Protein AF-A0A3C1YFU6-F1 (afdb_monomer_lite)

Secondary structure (DSSP, 8-state):
--SHHHHHHHHHHHHHHHHHHHHHHHHHHHTT--TT----TTHHHHHHHHHHHHHHHHHHHHIIIIIIIIHHHHHHH-HHHHHHHHHHHHHHHHHHHHHHHH-SSPPHHHHHIIIIIHHHHHHHHHHHHHHH--HHHHHHHHHHHHHHHHHH--

pLDDT: mean 76.55, std 18.49, range [37.59, 97.94]

Foldseek 3Di:
DPPPPVVVVVVVVCVLVVVVVVVVVVCCVVLPDPPDPPPDVPNVVVLVVLLVVLLVVLLVVCCPLQVPQLVVQCVVPNNPRSLVVSLVVSLVVVVVVCCVVPNPDDDPVVCCVSVPVSSVLVNVLNVVCSVPVDSSVSSNSSSCVVSVVVVSVD

Sequence (154 aa):
YCGLNLNIRESIRGIIVVPVILVIIFLFVTLKFPTGINLTPGMPAIVLSQFAFLFAYAFAAEFFWRGYLQTYLERLWGEGAGLLLSIALSSLPFFLTSYFAHGLPFSPERTMEVFFFYPLTVLPLAYLYQRSRNLLNVALLHALLLFLPGFLLF

Structure (mmCIF, N/CA/C/O backbone):
data_AF-A0A3C1YFU6-F1
#
_entry.id   AF-A0A3C1YFU6-F1
#
loop_
_atom_site.group_PDB
_atom_site.id
_atom_site.type_symbol
_atom_site.label_atom_id
_atom_site.label_alt_id
_atom_site.label_comp_id
_atom_site.label_asym_id
_atom_site.label_entity_id
_atom_site.label_seq_id
_atom_site.pdbx_PDB_ins_code
_atom_site.Cartn_x
_atom_site.Cartn_y
_atom_site.Cartn_z
_atom_site.occupancy
_atom_site.B_iso_or_equiv
_atom_site.auth_seq_id
_atom_site.auth_comp_id
_atom_site.auth_asym_id
_atom_si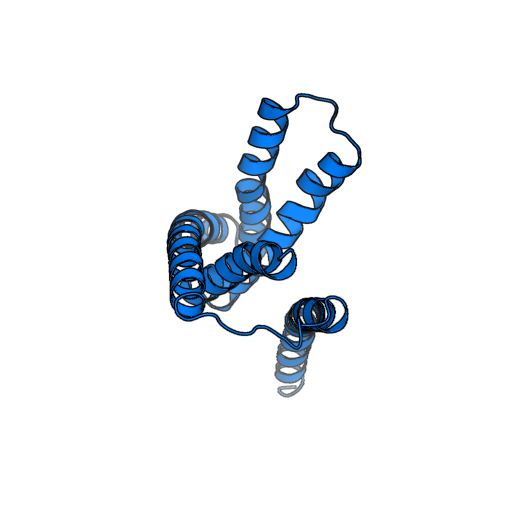te.auth_atom_id
_atom_site.pdbx_PDB_model_num
ATOM 1 N N . TYR A 1 1 ? -1.278 -21.686 33.515 1.00 46.34 1 TYR A N 1
ATOM 2 C CA . TYR A 1 1 ? -1.634 -21.562 32.084 1.00 46.34 1 TYR A CA 1
ATOM 3 C C . TYR A 1 1 ? -1.069 -20.280 31.445 1.00 46.34 1 TYR A C 1
ATOM 5 O O . TYR A 1 1 ? -1.799 -19.556 30.788 1.00 46.34 1 TYR A O 1
ATOM 13 N N . CYS A 1 2 ? 0.233 -19.987 31.599 1.00 49.22 2 CYS A N 1
ATOM 14 C CA . CYS A 1 2 ? 0.851 -18.727 31.126 1.00 49.22 2 CYS A CA 1
ATOM 15 C 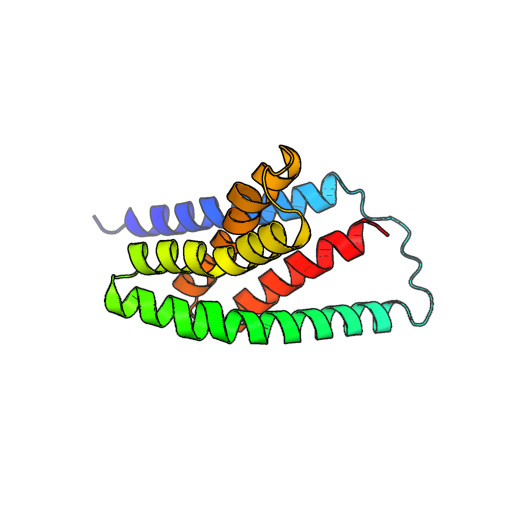C . CYS A 1 2 ? 2.037 -18.951 30.157 1.00 49.22 2 CYS A C 1
ATOM 17 O O . CYS A 1 2 ? 2.925 -18.119 30.052 1.00 49.22 2 CYS A O 1
ATOM 19 N N . GLY A 1 3 ? 2.081 -20.103 29.474 1.00 37.59 3 GLY A N 1
ATOM 20 C CA . GLY A 1 3 ? 3.151 -20.447 28.519 1.00 37.59 3 GLY A CA 1
ATOM 21 C C . GLY A 1 3 ? 2.685 -20.637 27.071 1.00 37.59 3 GLY A C 1
ATOM 22 O O . GLY A 1 3 ? 3.485 -20.526 26.150 1.00 37.59 3 GLY A O 1
ATOM 23 N N . LEU A 1 4 ? 1.387 -20.877 26.837 1.00 39.44 4 LEU A N 1
ATOM 24 C CA . LEU A 1 4 ? 0.868 -21.202 25.499 1.00 39.44 4 LEU A CA 1
ATOM 25 C C . LEU A 1 4 ? 0.701 -19.978 24.575 1.00 39.44 4 LEU A C 1
ATOM 27 O O . LEU A 1 4 ? 0.681 -20.124 23.358 1.00 39.44 4 LEU A O 1
ATOM 31 N N . ASN A 1 5 ? 0.582 -18.769 25.134 1.00 46.88 5 ASN A N 1
ATOM 32 C CA . ASN A 1 5 ? 0.179 -17.574 24.376 1.00 46.88 5 ASN A CA 1
ATOM 33 C C . ASN A 1 5 ? 1.354 -16.880 23.649 1.00 46.88 5 ASN A C 1
ATOM 35 O O . ASN A 1 5 ? 1.166 -16.237 22.619 1.00 46.88 5 ASN A O 1
ATOM 39 N N . LEU A 1 6 ? 2.587 -17.053 24.140 1.00 46.09 6 LEU A N 1
ATOM 40 C CA . LEU A 1 6 ? 3.795 -16.564 23.460 1.00 46.09 6 LEU A CA 1
ATOM 41 C C . LEU A 1 6 ? 4.101 -17.387 22.202 1.00 46.09 6 LEU A C 1
ATOM 43 O O . LEU A 1 6 ? 4.391 -16.817 21.154 1.00 46.09 6 LEU A O 1
ATOM 47 N N . ASN A 1 7 ? 3.928 -18.709 22.278 1.00 46.97 7 ASN A N 1
ATOM 48 C CA . ASN A 1 7 ? 4.246 -19.621 21.180 1.00 46.97 7 ASN A CA 1
ATOM 49 C C . ASN A 1 7 ? 3.300 -19.434 19.975 1.00 46.97 7 ASN A C 1
ATOM 51 O O . ASN A 1 7 ? 3.733 -19.441 18.830 1.00 46.97 7 ASN A O 1
ATOM 55 N N . ILE A 1 8 ? 2.014 -19.145 20.217 1.00 49.75 8 ILE A N 1
ATOM 56 C CA . ILE A 1 8 ? 1.044 -18.834 19.150 1.00 49.75 8 ILE A CA 1
ATOM 57 C C . ILE A 1 8 ? 1.353 -17.478 18.497 1.00 49.75 8 ILE A C 1
ATOM 59 O O . ILE A 1 8 ? 1.260 -17.340 17.280 1.00 49.75 8 ILE A O 1
ATOM 63 N N . ARG A 1 9 ? 1.769 -16.472 19.278 1.00 43.31 9 ARG A N 1
ATOM 64 C CA . ARG A 1 9 ? 2.125 -15.142 18.757 1.00 43.31 9 ARG A CA 1
ATOM 65 C C . ARG A 1 9 ? 3.400 -15.178 17.900 1.00 43.31 9 ARG A C 1
ATOM 67 O O . ARG A 1 9 ? 3.464 -14.473 16.892 1.00 43.31 9 ARG A O 1
ATOM 74 N N . GLU A 1 10 ? 4.379 -16.011 18.253 1.00 46.31 10 GLU A N 1
ATOM 75 C CA . GLU A 1 10 ? 5.560 -16.268 17.415 1.00 46.31 10 GLU A CA 1
ATOM 76 C C . GLU A 1 10 ? 5.238 -17.144 16.199 1.00 46.31 10 GLU A C 1
ATOM 78 O O . GLU A 1 10 ? 5.712 -16.861 15.100 1.00 46.31 10 GLU A O 1
ATOM 83 N N . SER A 1 11 ? 4.343 -18.122 16.349 1.00 45.16 11 SER A N 1
ATOM 84 C CA . SER A 1 11 ? 3.876 -18.966 15.246 1.00 45.16 11 SER A CA 1
ATOM 85 C C . SER A 1 11 ? 3.094 -18.161 14.194 1.00 45.16 11 SER A C 1
ATOM 87 O O . SER A 1 11 ? 3.342 -18.311 13.003 1.00 45.16 11 SER A O 1
ATOM 89 N N . ILE A 1 12 ? 2.251 -17.202 14.602 1.00 48.12 12 ILE A N 1
ATOM 90 C CA . ILE A 1 12 ? 1.538 -16.284 13.688 1.00 48.12 12 ILE A CA 1
ATOM 91 C C . ILE A 1 12 ? 2.498 -15.293 13.009 1.00 48.12 12 ILE A C 1
ATOM 93 O O . ILE A 1 12 ? 2.327 -14.982 11.828 1.00 48.12 12 ILE A O 1
ATOM 97 N N . ARG A 1 13 ? 3.530 -14.811 13.721 1.00 41.03 13 ARG A N 1
ATOM 98 C CA . ARG A 1 13 ? 4.626 -14.035 13.109 1.00 41.03 13 ARG A CA 1
ATOM 99 C C . ARG A 1 13 ? 5.325 -14.853 12.026 1.00 41.03 13 ARG A C 1
ATOM 101 O O . ARG A 1 13 ? 5.532 -14.329 10.937 1.00 41.03 13 ARG A O 1
ATOM 108 N N . GLY A 1 14 ? 5.606 -16.126 12.304 1.00 37.72 14 GLY A N 1
ATOM 109 C CA . GLY A 1 14 ? 6.112 -17.084 11.327 1.00 37.72 14 GLY A CA 1
ATOM 110 C C . GLY A 1 14 ? 5.182 -17.207 10.123 1.00 37.72 14 GLY A C 1
ATOM 111 O O . GLY A 1 14 ? 5.611 -16.965 9.009 1.00 37.72 14 GLY A O 1
ATOM 112 N N . ILE A 1 15 ? 3.890 -17.460 10.327 1.00 51.31 15 ILE A N 1
ATOM 113 C CA . ILE A 1 15 ? 2.922 -17.723 9.247 1.00 51.31 15 ILE A CA 1
ATOM 114 C C . ILE A 1 15 ? 2.775 -16.566 8.243 1.00 51.31 15 ILE A C 1
ATOM 116 O O . ILE A 1 15 ? 2.425 -16.828 7.099 1.00 51.31 15 ILE A O 1
ATOM 120 N N . ILE A 1 16 ? 3.047 -15.311 8.622 1.00 51.62 16 ILE A N 1
ATOM 121 C CA . ILE A 1 16 ? 2.908 -14.142 7.725 1.00 51.62 16 ILE A CA 1
ATOM 122 C C . ILE A 1 16 ? 4.261 -13.647 7.205 1.00 51.62 16 ILE A C 1
ATOM 124 O O . ILE A 1 16 ? 4.376 -13.253 6.046 1.00 51.62 16 ILE A O 1
ATOM 128 N N . VAL A 1 17 ? 5.309 -13.700 8.028 1.00 49.53 17 VAL A N 1
ATOM 129 C CA . VAL A 1 17 ? 6.660 -13.332 7.589 1.00 49.53 17 VAL A CA 1
ATOM 130 C C . VAL A 1 17 ? 7.223 -14.394 6.644 1.00 49.53 17 VAL A C 1
ATOM 132 O O . VAL A 1 17 ? 7.870 -14.042 5.665 1.00 49.53 17 VAL A O 1
ATOM 135 N N . VAL A 1 18 ? 6.922 -15.674 6.870 1.00 51.00 18 VAL A N 1
ATOM 136 C CA . VAL A 1 18 ? 7.371 -16.788 6.024 1.00 51.00 18 VAL A CA 1
ATOM 137 C C . VAL A 1 18 ? 6.876 -16.673 4.581 1.00 51.00 18 VAL A C 1
ATOM 139 O O . VAL A 1 18 ? 7.727 -16.789 3.716 1.00 51.00 18 VAL A O 1
ATOM 142 N N . PRO A 1 19 ? 5.600 -16.396 4.251 1.00 55.78 19 PRO A N 1
ATOM 143 C CA . PRO A 1 19 ? 5.178 -16.228 2.862 1.00 55.78 19 PRO A CA 1
ATOM 144 C C . PRO A 1 19 ? 5.746 -14.962 2.215 1.00 55.78 19 PRO A C 1
ATOM 146 O O . PRO A 1 19 ? 6.087 -15.011 1.044 1.00 55.78 19 PRO A O 1
ATOM 149 N N . VAL A 1 20 ? 5.927 -13.854 2.946 1.00 59.22 20 VAL A N 1
ATOM 150 C CA . VAL A 1 20 ? 6.572 -12.645 2.389 1.00 59.22 20 VAL A CA 1
ATOM 151 C C . VAL A 1 20 ? 8.051 -12.902 2.099 1.00 59.22 20 VAL A C 1
ATOM 153 O O . VAL A 1 20 ? 8.529 -12.595 1.011 1.00 59.22 20 VAL A O 1
ATOM 156 N N . ILE A 1 21 ? 8.765 -13.528 3.037 1.00 58.84 21 ILE A N 1
ATOM 157 C CA . ILE A 1 21 ? 10.151 -13.956 2.840 1.00 58.84 21 ILE A CA 1
ATOM 158 C C . ILE A 1 21 ? 10.230 -15.021 1.748 1.00 58.84 21 ILE A C 1
ATOM 160 O O . ILE A 1 21 ? 11.138 -14.956 0.939 1.00 58.84 21 ILE A O 1
ATOM 164 N N . LEU A 1 22 ? 9.290 -15.963 1.666 1.00 54.12 22 LEU A N 1
ATOM 165 C CA . LEU A 1 22 ? 9.246 -16.970 0.608 1.00 54.12 22 LEU A CA 1
ATOM 166 C C . LEU A 1 22 ? 8.949 -16.345 -0.743 1.00 54.12 22 LEU A C 1
ATOM 168 O O . LEU A 1 22 ? 9.534 -16.795 -1.705 1.00 54.12 22 LEU A O 1
ATOM 172 N N . VAL A 1 23 ? 8.108 -15.315 -0.846 1.00 65.00 23 VAL A N 1
ATOM 173 C CA . VAL A 1 23 ? 7.889 -14.590 -2.105 1.00 65.00 23 VAL A CA 1
ATOM 174 C C . VAL A 1 23 ? 9.153 -13.833 -2.498 1.00 65.00 23 VAL A C 1
ATOM 176 O O . VAL A 1 23 ? 9.555 -13.912 -3.651 1.00 65.00 23 VAL A O 1
ATOM 179 N N . ILE A 1 24 ? 9.832 -13.176 -1.552 1.00 64.88 24 ILE A N 1
ATOM 180 C CA . ILE A 1 24 ? 11.119 -12.513 -1.807 1.00 64.88 24 ILE A CA 1
ATOM 181 C C . ILE A 1 24 ? 12.178 -13.547 -2.217 1.00 64.88 24 ILE A C 1
ATOM 183 O O . ILE A 1 24 ? 12.804 -13.393 -3.253 1.00 64.88 24 ILE A O 1
ATOM 187 N N . ILE A 1 25 ? 12.356 -14.637 -1.471 1.00 57.69 25 ILE A N 1
ATOM 188 C CA . ILE A 1 25 ? 13.321 -15.700 -1.785 1.00 57.69 25 ILE A CA 1
ATOM 189 C C . ILE A 1 25 ? 12.954 -16.388 -3.097 1.00 57.69 25 ILE A C 1
ATOM 191 O O . ILE A 1 25 ? 13.834 -16.604 -3.913 1.00 57.69 25 ILE A O 1
ATOM 195 N N . PHE A 1 26 ? 11.683 -16.711 -3.330 1.00 57.78 26 PHE A N 1
ATOM 196 C CA . PHE A 1 26 ? 11.216 -17.313 -4.575 1.00 57.78 26 PHE A CA 1
ATOM 197 C C . PHE A 1 26 ? 11.521 -16.381 -5.738 1.00 57.78 26 PHE A C 1
ATOM 199 O O . PHE A 1 26 ? 12.157 -16.832 -6.675 1.00 57.78 26 PHE A O 1
ATOM 206 N N . LEU A 1 27 ? 11.226 -15.080 -5.630 1.00 53.62 27 LEU A N 1
ATOM 207 C CA . LEU A 1 27 ? 11.640 -14.081 -6.615 1.00 53.62 27 LEU A CA 1
ATOM 208 C C . LEU A 1 27 ? 13.161 -14.102 -6.828 1.00 53.62 27 LEU A C 1
ATOM 210 O O . LEU A 1 27 ? 13.586 -14.194 -7.968 1.00 53.62 27 LEU A O 1
ATOM 214 N N . PHE A 1 28 ? 13.978 -14.111 -5.773 1.00 52.34 28 PHE A N 1
ATOM 215 C CA . PHE A 1 28 ? 15.447 -14.149 -5.873 1.00 52.34 28 PHE A CA 1
ATOM 216 C C . PHE A 1 28 ? 16.015 -15.481 -6.413 1.00 52.34 28 PHE A C 1
ATOM 218 O O . PHE A 1 28 ? 17.113 -15.500 -6.967 1.00 52.34 28 PHE A O 1
ATOM 225 N N . VAL A 1 29 ? 15.311 -16.601 -6.220 1.00 49.69 29 VAL A N 1
ATOM 226 C CA . VAL A 1 29 ? 15.737 -17.951 -6.628 1.00 49.69 29 VAL A CA 1
ATOM 227 C C . VAL A 1 29 ? 15.261 -18.272 -8.046 1.00 49.69 29 VAL A C 1
ATOM 229 O O . VAL A 1 29 ? 16.020 -18.850 -8.823 1.00 49.69 29 VAL A O 1
ATOM 232 N N . THR A 1 30 ? 14.029 -17.901 -8.409 1.00 47.00 30 THR A N 1
ATOM 233 C CA . THR A 1 30 ? 13.486 -18.109 -9.761 1.00 47.00 30 THR A CA 1
ATOM 234 C C . THR A 1 30 ? 13.990 -17.066 -10.743 1.00 47.00 30 THR A C 1
ATOM 236 O O . THR A 1 30 ? 14.285 -17.400 -11.890 1.00 47.00 30 THR A O 1
ATOM 239 N N . LEU A 1 31 ? 14.126 -15.813 -10.304 1.00 51.44 31 LEU A N 1
ATOM 240 C CA . LEU A 1 31 ? 14.764 -14.765 -11.087 1.00 51.44 31 LEU A CA 1
ATOM 241 C C . LEU A 1 31 ? 16.229 -14.819 -10.690 1.00 51.44 31 LEU A C 1
ATOM 243 O O . LEU A 1 31 ? 16.627 -14.207 -9.703 1.00 51.44 31 LEU A O 1
ATOM 247 N N . LYS A 1 32 ? 17.012 -15.639 -11.404 1.00 43.25 32 LYS A N 1
ATOM 248 C CA . LYS A 1 32 ? 18.470 -15.672 -11.259 1.00 43.25 32 LYS A CA 1
ATOM 249 C C . LYS A 1 32 ? 18.949 -14.229 -11.145 1.00 43.25 32 LYS A C 1
ATOM 251 O O . LYS A 1 32 ? 18.847 -13.494 -12.125 1.00 43.25 32 LYS A O 1
ATOM 256 N N . PHE A 1 33 ? 19.434 -13.830 -9.966 1.00 44.31 33 PHE A N 1
ATOM 257 C CA . PHE A 1 33 ? 20.083 -12.533 -9.819 1.00 44.31 33 PHE A CA 1
ATOM 258 C C . PHE A 1 33 ? 21.100 -12.433 -10.952 1.00 44.31 33 PHE A C 1
ATOM 260 O O . PHE A 1 33 ? 21.877 -13.384 -11.096 1.00 44.31 33 PHE A O 1
ATOM 267 N N . PRO A 1 34 ? 21.082 -11.383 -11.789 1.00 45.62 34 PRO A N 1
ATOM 268 C CA . PRO A 1 34 ? 22.071 -11.253 -12.840 1.00 45.62 34 PRO A CA 1
ATOM 269 C C . PRO A 1 34 ? 23.443 -11.212 -12.166 1.00 45.62 34 PRO A C 1
ATOM 271 O O . PRO A 1 34 ? 23.867 -10.209 -11.593 1.00 45.62 34 PRO A O 1
ATOM 274 N N . THR A 1 35 ? 24.126 -12.358 -12.166 1.00 44.03 35 THR A N 1
ATOM 275 C CA . THR A 1 35 ? 25.493 -12.536 -11.686 1.00 44.03 35 THR A CA 1
ATOM 276 C C . THR A 1 35 ? 26.385 -11.856 -12.710 1.00 44.03 35 THR A C 1
ATOM 278 O O . THR A 1 35 ? 26.933 -12.496 -13.602 1.00 44.03 35 THR A O 1
ATOM 281 N N . GLY A 1 36 ? 26.390 -10.527 -12.671 1.00 44.97 36 GLY A N 1
ATOM 282 C CA . GLY A 1 36 ? 26.940 -9.713 -13.743 1.00 44.97 36 GLY A CA 1
ATOM 283 C C . GLY A 1 36 ? 26.438 -8.275 -13.791 1.00 44.97 36 GLY A C 1
ATOM 284 O O . GLY A 1 36 ? 26.632 -7.648 -14.829 1.00 44.97 36 GLY A O 1
ATOM 285 N N . ILE A 1 37 ? 25.826 -7.724 -12.727 1.00 51.31 37 ILE A N 1
ATOM 286 C CA . ILE A 1 37 ? 25.604 -6.271 -12.647 1.00 51.31 37 ILE A CA 1
ATOM 287 C C . ILE A 1 37 ? 26.977 -5.593 -12.532 1.00 51.31 37 ILE A C 1
ATOM 289 O O . ILE A 1 37 ? 27.454 -5.252 -11.450 1.00 51.31 37 ILE A O 1
ATOM 293 N N . ASN A 1 38 ? 27.637 -5.418 -13.674 1.00 49.16 38 ASN A N 1
ATOM 294 C CA . ASN A 1 38 ? 28.725 -4.478 -13.842 1.00 49.16 38 ASN A CA 1
ATOM 295 C C . ASN A 1 38 ? 28.093 -3.097 -13.708 1.00 49.16 38 ASN A C 1
ATOM 297 O O . ASN A 1 38 ? 27.623 -2.528 -14.692 1.00 49.16 38 ASN A O 1
ATOM 301 N N . LEU A 1 39 ? 28.012 -2.608 -12.466 1.00 54.72 39 LEU A N 1
ATOM 302 C CA . LEU A 1 39 ? 27.533 -1.271 -12.142 1.00 54.72 39 LEU A CA 1
ATOM 303 C C . LEU A 1 39 ? 28.420 -0.277 -12.886 1.00 54.72 39 LEU A C 1
ATOM 305 O O . LEU A 1 39 ? 29.512 0.078 -12.442 1.00 54.72 39 LEU A O 1
ATOM 309 N N . THR A 1 40 ? 27.960 0.138 -14.060 1.00 60.31 40 THR A N 1
ATOM 310 C CA . THR A 1 40 ? 28.592 1.192 -14.839 1.00 60.31 40 THR A CA 1
ATOM 311 C C . THR A 1 40 ? 28.628 2.437 -13.949 1.00 60.31 40 THR A C 1
ATOM 313 O O . THR A 1 40 ? 27.671 2.664 -13.195 1.00 60.31 40 THR A O 1
ATOM 316 N N . PRO A 1 41 ? 29.698 3.250 -13.978 1.00 57.53 41 PRO A N 1
ATOM 317 C CA . PRO A 1 41 ? 29.744 4.480 -13.194 1.00 57.53 41 PRO A CA 1
ATOM 318 C C . PRO A 1 41 ? 28.482 5.322 -13.454 1.00 57.53 41 PRO A C 1
ATOM 320 O O . PRO A 1 41 ? 28.220 5.706 -14.588 1.00 57.53 41 PRO A O 1
ATOM 323 N N . GLY A 1 42 ? 27.667 5.545 -12.416 1.00 61.59 42 GLY A N 1
ATOM 324 C CA . GLY A 1 42 ? 26.378 6.256 -12.498 1.00 61.59 42 GLY A CA 1
ATOM 325 C C . GLY A 1 42 ? 25.125 5.388 -12.306 1.00 61.59 42 GLY A C 1
ATOM 326 O O . GLY A 1 42 ? 24.118 5.893 -11.809 1.00 61.59 42 GLY A O 1
ATOM 327 N N . MET A 1 43 ? 25.187 4.079 -12.571 1.00 65.44 43 MET A N 1
ATOM 328 C CA . MET A 1 43 ? 24.053 3.159 -12.371 1.00 65.44 43 MET A CA 1
ATOM 329 C C . MET A 1 43 ? 23.562 3.095 -10.906 1.00 65.44 43 MET A C 1
ATOM 331 O O . MET A 1 43 ? 22.350 3.163 -10.696 1.00 65.44 43 MET A O 1
ATOM 335 N N . PRO A 1 44 ? 24.439 3.065 -9.874 1.00 69.69 44 PRO A N 1
ATOM 336 C CA . PRO A 1 44 ? 23.989 3.075 -8.478 1.00 69.69 44 PRO A CA 1
ATOM 337 C C . PRO A 1 44 ? 23.206 4.339 -8.100 1.00 69.69 44 PRO A C 1
ATOM 339 O O . PRO A 1 44 ? 22.248 4.268 -7.335 1.00 69.69 44 PRO A O 1
ATOM 342 N N . ALA A 1 45 ? 23.596 5.495 -8.647 1.00 71.19 45 ALA A N 1
ATOM 343 C CA . ALA A 1 45 ? 22.939 6.768 -8.360 1.00 71.19 45 ALA A CA 1
ATOM 344 C C . ALA A 1 45 ? 21.536 6.828 -8.979 1.00 71.19 45 ALA A C 1
ATOM 346 O O . ALA A 1 45 ? 20.594 7.267 -8.320 1.00 71.19 45 ALA A O 1
ATOM 347 N N . ILE A 1 46 ? 21.381 6.329 -10.210 1.00 77.38 46 ILE A N 1
ATOM 348 C CA . ILE A 1 46 ? 20.081 6.250 -10.891 1.00 77.38 46 ILE A CA 1
ATOM 349 C C . ILE A 1 46 ? 19.141 5.319 -10.121 1.00 77.38 46 ILE A C 1
ATOM 351 O O . ILE A 1 46 ? 18.039 5.734 -9.761 1.00 77.38 46 ILE A O 1
ATOM 355 N N . VAL A 1 47 ? 19.603 4.112 -9.781 1.00 78.25 47 VAL A N 1
ATOM 356 C CA . VAL A 1 47 ? 18.831 3.135 -8.998 1.00 78.25 47 VAL A CA 1
ATOM 357 C C . VAL A 1 47 ? 18.379 3.725 -7.658 1.00 78.25 47 VAL A C 1
ATOM 359 O O . VAL A 1 47 ? 17.201 3.637 -7.307 1.00 78.25 47 VAL A O 1
ATOM 362 N N . LEU A 1 48 ? 19.286 4.389 -6.934 1.00 75.12 48 LEU A N 1
ATOM 363 C CA . LEU A 1 48 ? 18.964 5.017 -5.654 1.00 75.12 48 LEU A CA 1
ATOM 364 C C . LEU A 1 48 ? 17.946 6.154 -5.813 1.00 75.12 48 LEU A C 1
ATOM 366 O O . LEU A 1 48 ? 17.011 6.249 -5.020 1.00 75.12 48 LEU A O 1
ATOM 370 N N . SER A 1 49 ? 18.098 6.995 -6.839 1.00 75.81 49 SER A N 1
ATOM 371 C CA . SER A 1 49 ? 17.170 8.099 -7.107 1.00 75.81 49 SER A CA 1
ATOM 372 C C . SER A 1 49 ? 15.764 7.605 -7.463 1.00 75.81 49 SER A C 1
ATOM 374 O O . SER A 1 49 ? 14.774 8.152 -6.975 1.00 75.81 49 SER A O 1
ATOM 376 N N . GLN A 1 50 ? 15.667 6.519 -8.235 1.00 83.88 50 GLN A N 1
ATOM 377 C CA . GLN A 1 50 ? 14.398 5.896 -8.596 1.00 83.88 50 GLN A CA 1
ATOM 378 C C . GLN A 1 50 ? 13.718 5.279 -7.372 1.00 83.88 50 GLN A C 1
ATOM 380 O O . GLN A 1 50 ? 12.529 5.511 -7.150 1.00 83.88 50 GLN A O 1
ATOM 385 N N . PHE A 1 51 ? 14.466 4.547 -6.542 1.00 83.31 51 PHE A N 1
ATOM 386 C CA . PHE A 1 51 ? 13.928 4.008 -5.296 1.00 83.31 51 PHE A CA 1
ATOM 387 C C . PHE A 1 51 ? 13.475 5.124 -4.347 1.00 83.31 51 PHE A C 1
ATOM 389 O O . PHE A 1 51 ? 12.391 5.034 -3.777 1.00 83.31 51 PHE A O 1
ATOM 396 N N . ALA A 1 52 ? 14.254 6.202 -4.212 1.00 81.25 52 ALA A N 1
ATOM 397 C CA . ALA A 1 52 ? 13.891 7.346 -3.377 1.00 81.25 52 ALA A CA 1
ATOM 398 C C . ALA A 1 52 ? 12.592 8.020 -3.851 1.00 81.25 52 ALA A C 1
ATOM 400 O O . ALA A 1 52 ? 11.734 8.346 -3.029 1.00 81.25 52 ALA A O 1
ATOM 401 N N . PHE A 1 53 ? 12.413 8.177 -5.166 1.00 90.25 53 PHE A N 1
ATOM 402 C CA . PHE A 1 53 ? 11.172 8.692 -5.744 1.00 90.25 53 PHE A CA 1
ATOM 403 C C . PHE A 1 53 ? 9.977 7.774 -5.450 1.00 90.25 53 PHE A C 1
ATOM 405 O O . PHE A 1 53 ? 8.945 8.241 -4.965 1.00 90.25 53 PHE A O 1
ATOM 412 N N . LEU A 1 54 ? 10.126 6.463 -5.675 1.00 89.00 54 LEU A N 1
ATOM 413 C CA . LEU A 1 54 ? 9.080 5.480 -5.373 1.00 89.00 54 LEU A CA 1
ATOM 414 C C . LEU A 1 54 ? 8.754 5.427 -3.879 1.00 89.00 54 LEU A C 1
ATOM 416 O O . LEU A 1 54 ? 7.588 5.294 -3.519 1.00 89.00 54 LEU A O 1
ATOM 420 N N . PHE A 1 55 ? 9.752 5.579 -3.010 1.00 87.75 55 PHE A N 1
ATOM 421 C CA . PHE A 1 55 ? 9.552 5.664 -1.569 1.00 87.75 55 PHE A CA 1
ATOM 422 C C . PHE A 1 55 ? 8.769 6.912 -1.168 1.00 87.75 55 PHE A C 1
ATOM 424 O O . PHE A 1 55 ? 7.832 6.804 -0.382 1.00 87.75 55 PHE A O 1
ATOM 431 N N . ALA A 1 56 ? 9.094 8.081 -1.724 1.00 90.88 56 ALA A N 1
ATOM 432 C CA . ALA A 1 56 ? 8.345 9.308 -1.459 1.00 90.88 56 ALA A CA 1
ATOM 433 C C . ALA A 1 56 ? 6.883 9.193 -1.925 1.00 90.88 56 ALA A C 1
ATOM 435 O O . ALA A 1 56 ? 5.966 9.548 -1.180 1.00 90.88 56 ALA A O 1
ATOM 436 N N . TYR A 1 57 ? 6.662 8.634 -3.120 1.00 94.69 57 TYR A N 1
ATOM 437 C CA . TYR A 1 57 ? 5.327 8.332 -3.637 1.00 94.69 57 TYR A CA 1
ATOM 438 C C . TYR A 1 57 ? 4.565 7.365 -2.719 1.00 94.69 57 TYR A C 1
ATOM 440 O O . TYR A 1 57 ? 3.447 7.662 -2.291 1.00 94.69 57 TYR A O 1
ATOM 448 N N . ALA A 1 58 ? 5.187 6.235 -2.370 1.00 92.56 58 ALA A N 1
ATOM 449 C CA . ALA A 1 58 ? 4.603 5.227 -1.497 1.00 92.56 58 ALA A CA 1
ATOM 450 C C . ALA A 1 58 ? 4.278 5.811 -0.120 1.00 92.56 58 ALA A C 1
ATOM 452 O O . ALA A 1 58 ? 3.187 5.599 0.393 1.00 92.56 58 ALA A O 1
ATOM 453 N N . PHE A 1 59 ? 5.172 6.609 0.463 1.00 92.88 59 PHE A N 1
ATOM 454 C CA . PHE A 1 59 ? 4.937 7.256 1.749 1.00 92.88 59 PHE A CA 1
ATOM 455 C C . PHE A 1 59 ? 3.723 8.189 1.713 1.00 92.88 59 PHE A C 1
ATOM 457 O O . PHE A 1 59 ? 2.871 8.108 2.596 1.00 92.88 59 PHE A O 1
ATOM 464 N N . ALA A 1 60 ? 3.603 9.027 0.680 1.00 95.94 60 ALA A N 1
ATOM 465 C CA . ALA A 1 60 ? 2.452 9.912 0.516 1.00 95.94 60 ALA A CA 1
ATOM 466 C C . ALA A 1 60 ? 1.138 9.127 0.349 1.00 95.94 60 ALA A C 1
ATOM 468 O O . ALA A 1 60 ? 0.136 9.448 0.991 1.00 95.94 60 ALA A O 1
ATOM 469 N N . ALA A 1 61 ? 1.149 8.065 -0.463 1.00 94.12 61 ALA A N 1
ATOM 470 C CA . ALA A 1 61 ? -0.013 7.201 -0.653 1.00 94.12 61 ALA A CA 1
ATOM 471 C C . ALA A 1 61 ? -0.412 6.488 0.653 1.00 94.12 61 ALA A C 1
ATOM 473 O O . ALA A 1 61 ? -1.578 6.506 1.052 1.00 94.12 61 ALA A O 1
ATOM 474 N N . GLU A 1 62 ? 0.555 5.893 1.353 1.00 95.44 62 GLU A N 1
ATOM 475 C CA . GLU A 1 62 ? 0.322 5.161 2.600 1.00 95.44 62 GLU A CA 1
ATOM 476 C C . GLU A 1 62 ? -0.098 6.074 3.752 1.00 95.44 62 GLU A C 1
ATOM 478 O O . GLU A 1 62 ? -0.895 5.669 4.602 1.00 95.44 62 GLU A O 1
ATOM 483 N N . PHE A 1 63 ? 0.359 7.326 3.766 1.00 96.44 63 PHE A N 1
ATOM 484 C CA . PHE A 1 63 ? -0.106 8.319 4.728 1.00 96.44 63 PHE A CA 1
ATOM 485 C C . PHE A 1 63 ? -1.628 8.501 4.652 1.00 96.44 63 PHE A C 1
ATOM 487 O O . PHE A 1 63 ? -2.306 8.482 5.681 1.00 96.44 63 PHE A O 1
ATOM 494 N N . PHE A 1 64 ? -2.181 8.606 3.442 1.00 96.88 64 PHE A N 1
ATOM 495 C CA . PHE A 1 64 ? -3.624 8.719 3.256 1.00 96.88 64 PHE A CA 1
ATOM 496 C C . PHE A 1 64 ? -4.348 7.394 3.534 1.00 96.88 64 PHE A C 1
ATOM 498 O O . PHE A 1 64 ? -5.249 7.340 4.371 1.00 96.88 64 PHE A O 1
ATOM 505 N N . TRP A 1 65 ? -3.951 6.306 2.872 1.00 96.38 65 TRP A N 1
ATOM 506 C CA . TRP A 1 65 ? -4.700 5.048 2.941 1.00 96.38 65 TRP A CA 1
ATOM 507 C C . TRP A 1 65 ? -4.609 4.364 4.305 1.00 96.38 65 TRP A C 1
ATOM 509 O O . TRP A 1 65 ? -5.604 3.855 4.820 1.00 96.38 65 TRP A O 1
ATOM 519 N N . ARG A 1 66 ? -3.417 4.325 4.901 1.00 95.94 66 ARG A N 1
ATOM 520 C CA . ARG A 1 66 ? -3.160 3.575 6.138 1.00 95.94 66 ARG A CA 1
ATOM 521 C C . ARG A 1 66 ? -3.176 4.530 7.319 1.00 95.94 66 ARG A C 1
ATOM 523 O O . ARG A 1 66 ? -3.925 4.318 8.268 1.00 95.94 66 ARG A O 1
ATOM 530 N N . GLY A 1 67 ? -2.436 5.632 7.209 1.00 94.62 67 GLY A N 1
ATOM 531 C CA . GLY A 1 67 ? -2.349 6.649 8.255 1.00 94.62 67 GLY A CA 1
ATOM 532 C C . GLY A 1 67 ? -3.707 7.249 8.610 1.00 94.62 67 GLY A C 1
ATOM 533 O O . GLY A 1 67 ? -4.085 7.264 9.782 1.00 94.62 67 GLY A O 1
ATOM 534 N N . TYR A 1 68 ? -4.453 7.692 7.598 1.00 97.19 68 TYR A N 1
ATOM 535 C CA . TYR A 1 68 ? -5.756 8.320 7.786 1.00 97.19 68 TYR A CA 1
ATOM 536 C C . TYR A 1 68 ? -6.919 7.328 7.664 1.00 97.19 68 TYR A C 1
ATOM 538 O O . TYR A 1 68 ? -7.599 7.073 8.660 1.00 97.19 68 TYR A O 1
ATOM 546 N N . LEU A 1 69 ? -7.149 6.756 6.475 1.00 97.50 69 LEU A N 1
ATOM 547 C CA . LEU A 1 69 ? -8.372 6.000 6.197 1.00 97.50 69 LEU A CA 1
ATOM 548 C C . LEU A 1 69 ? -8.473 4.745 7.070 1.00 97.50 69 LEU A C 1
ATOM 550 O O . LEU A 1 69 ? -9.445 4.611 7.803 1.00 97.50 69 LEU A O 1
ATOM 554 N N . GLN A 1 70 ? -7.479 3.853 7.056 1.00 97.69 70 GLN A N 1
ATOM 555 C CA . GLN A 1 70 ? -7.535 2.632 7.867 1.00 97.69 70 GLN A CA 1
ATOM 556 C C . GLN A 1 70 ? -7.707 2.941 9.360 1.00 97.69 70 GLN A C 1
ATOM 558 O O . GLN A 1 70 ? -8.579 2.361 9.997 1.00 97.69 70 GLN A O 1
ATOM 563 N N . THR A 1 71 ? -6.949 3.896 9.907 1.00 97.50 71 THR A N 1
ATOM 564 C CA . THR A 1 71 ? -7.106 4.326 11.308 1.00 97.50 71 THR A CA 1
ATOM 565 C C . THR A 1 71 ? -8.520 4.827 11.604 1.00 97.50 71 THR A C 1
ATOM 567 O O . THR A 1 71 ? -9.071 4.533 12.664 1.00 97.50 71 THR A O 1
ATOM 570 N N . TYR A 1 72 ? -9.124 5.580 10.684 1.00 97.94 72 TYR A N 1
ATOM 571 C CA . TYR A 1 72 ? -10.494 6.061 10.828 1.00 97.94 72 TYR A CA 1
ATOM 572 C C . TYR A 1 72 ? -11.511 4.909 10.817 1.00 97.94 72 TYR A C 1
ATOM 574 O O . TYR A 1 72 ? -12.354 4.827 11.709 1.00 97.94 72 TYR A O 1
ATOM 582 N N . LEU A 1 73 ? -11.390 3.974 9.870 1.00 97.88 73 LEU A N 1
ATOM 583 C CA . LEU A 1 73 ? -12.280 2.813 9.760 1.00 97.88 73 LEU A CA 1
ATOM 584 C C . LEU A 1 73 ? -12.163 1.884 10.979 1.00 97.88 73 LEU A C 1
ATOM 586 O O . LEU A 1 73 ? -13.172 1.406 11.490 1.00 97.88 73 LEU A O 1
ATOM 590 N N . GLU A 1 74 ? -10.945 1.656 11.476 1.00 97.25 74 GLU A N 1
ATOM 591 C CA . GLU A 1 74 ? -10.707 0.838 12.669 1.00 97.25 74 GLU A CA 1
ATOM 592 C C . GLU A 1 74 ? -11.305 1.467 13.934 1.00 97.25 74 GLU A C 1
ATOM 594 O O . GLU A 1 74 ? -11.754 0.743 14.820 1.00 97.25 74 GLU A O 1
ATOM 599 N N . ARG A 1 75 ? -11.369 2.804 14.015 1.00 97.00 75 ARG A N 1
ATOM 600 C CA . ARG A 1 75 ? -12.049 3.508 15.116 1.00 97.00 75 ARG A CA 1
ATOM 601 C C . ARG A 1 75 ? -13.568 3.369 15.057 1.00 97.00 75 ARG A C 1
ATOM 603 O O . ARG A 1 75 ? -14.197 3.319 16.107 1.00 97.00 75 ARG A O 1
ATOM 610 N N . LEU A 1 76 ? -14.149 3.335 13.858 1.00 97.50 76 LEU A N 1
ATOM 611 C CA . LEU A 1 76 ? -15.600 3.240 13.679 1.00 97.50 76 LEU A CA 1
ATOM 612 C C . LEU A 1 76 ? -16.130 1.812 13.833 1.00 97.50 76 LEU A C 1
ATOM 614 O O . LEU A 1 76 ? -17.172 1.608 14.449 1.00 97.50 76 LEU A O 1
ATOM 618 N N . TRP A 1 77 ? -15.425 0.833 13.266 1.00 96.38 77 TRP A N 1
ATOM 619 C CA . TRP A 1 77 ? -15.928 -0.537 13.114 1.00 96.38 77 TRP A CA 1
ATOM 620 C C . TRP A 1 77 ? -15.038 -1.605 13.763 1.00 96.38 77 TRP A C 1
ATOM 622 O O . TRP A 1 77 ? -15.331 -2.796 13.668 1.00 96.38 77 TRP A O 1
ATOM 632 N N . GLY A 1 78 ? -13.971 -1.198 14.452 1.00 95.50 78 GLY A N 1
ATOM 633 C CA . GLY A 1 78 ? -13.006 -2.097 15.080 1.00 95.50 78 GLY A CA 1
ATOM 634 C C . GLY A 1 78 ? -11.905 -2.566 14.127 1.00 95.50 78 GLY A C 1
ATOM 635 O O . GLY A 1 78 ? -11.973 -2.387 12.911 1.00 95.50 78 GLY A O 1
ATOM 636 N N . GLU A 1 79 ? -10.869 -3.190 14.690 1.00 91.88 79 GLU A N 1
ATOM 637 C CA . GLU A 1 79 ? -9.632 -3.528 13.970 1.00 91.88 79 GLU A CA 1
ATOM 638 C C . GLU A 1 79 ? -9.859 -4.444 12.756 1.00 91.88 79 GLU A C 1
ATOM 640 O O . GLU A 1 79 ? -9.349 -4.182 11.667 1.00 91.88 79 GLU A O 1
ATOM 645 N N . GLY A 1 80 ? -10.645 -5.513 12.917 1.00 93.81 80 GLY A N 1
ATOM 646 C CA . GLY A 1 80 ? -10.871 -6.490 11.847 1.00 93.81 80 GLY A CA 1
ATOM 647 C C . GLY A 1 80 ? -11.664 -5.912 10.675 1.00 93.81 80 GLY A C 1
ATOM 648 O O . GLY A 1 80 ? -11.208 -5.950 9.532 1.00 93.81 80 GLY A O 1
ATOM 649 N N . ALA A 1 81 ? -12.835 -5.337 10.958 1.00 94.50 81 ALA A N 1
ATOM 650 C CA . ALA A 1 81 ? -13.683 -4.744 9.927 1.00 94.50 81 ALA A CA 1
ATOM 651 C C . ALA A 1 81 ? -13.016 -3.521 9.280 1.00 94.50 81 ALA A C 1
ATOM 653 O O . ALA A 1 81 ? -13.076 -3.369 8.061 1.00 94.50 81 ALA A O 1
ATOM 654 N N . GLY A 1 82 ? -12.321 -2.694 10.069 1.00 95.56 82 GLY A N 1
ATOM 655 C CA . GLY A 1 82 ? -11.587 -1.537 9.565 1.00 95.56 82 GLY A CA 1
ATOM 656 C C . GLY A 1 82 ? -10.484 -1.909 8.574 1.00 95.56 82 GLY A C 1
ATOM 657 O O . GLY A 1 82 ? -10.346 -1.247 7.547 1.00 95.56 82 GLY A O 1
ATOM 658 N N . LEU A 1 83 ? -9.753 -3.000 8.825 1.00 94.56 83 LEU A N 1
ATOM 659 C CA . LEU A 1 83 ? -8.742 -3.518 7.897 1.00 94.56 83 LEU A CA 1
ATOM 660 C C . LEU A 1 83 ? -9.365 -4.031 6.593 1.00 94.56 83 LEU A C 1
ATOM 662 O O . LEU A 1 83 ? -8.894 -3.680 5.515 1.00 94.56 83 LEU A O 1
ATOM 666 N N . LEU A 1 84 ? -10.433 -4.832 6.664 1.00 95.75 84 LEU A N 1
ATOM 667 C CA . LEU A 1 84 ? -11.079 -5.366 5.457 1.00 95.75 84 LEU A CA 1
ATOM 668 C C . LEU A 1 84 ? -11.681 -4.249 4.594 1.00 95.75 84 LEU A C 1
ATOM 670 O O . LEU A 1 84 ? -11.525 -4.252 3.372 1.00 95.75 84 LEU A O 1
ATOM 674 N N . LEU A 1 85 ? -12.317 -3.263 5.231 1.00 95.75 85 LEU A N 1
ATOM 675 C CA . LEU A 1 85 ? -12.861 -2.095 4.543 1.00 95.75 85 LEU A CA 1
ATOM 676 C C . LEU A 1 85 ? -11.755 -1.220 3.944 1.00 95.75 85 LEU A C 1
ATOM 678 O O . LEU A 1 85 ? -11.927 -0.726 2.831 1.00 95.75 85 LEU A O 1
ATOM 682 N N . SER A 1 86 ? -10.614 -1.050 4.624 1.00 95.81 86 SER A N 1
ATOM 683 C CA . SER A 1 86 ? -9.503 -0.268 4.065 1.00 95.81 86 SER A CA 1
ATOM 684 C C . SER A 1 86 ? -8.939 -0.927 2.808 1.00 95.81 86 SER A C 1
ATOM 686 O O . SER A 1 86 ? -8.685 -0.232 1.823 1.00 95.81 86 SER A O 1
ATOM 688 N N . ILE A 1 87 ? -8.814 -2.260 2.797 1.00 94.19 87 ILE A N 1
ATOM 689 C CA . ILE A 1 87 ? -8.367 -3.026 1.627 1.00 94.19 87 ILE A CA 1
ATOM 690 C C . ILE A 1 87 ? -9.357 -2.860 0.471 1.00 94.19 87 ILE A C 1
ATOM 692 O O . ILE A 1 87 ? -8.948 -2.545 -0.647 1.00 94.19 87 ILE A O 1
ATOM 696 N N . ALA A 1 88 ? -10.657 -3.013 0.738 1.00 93.94 88 ALA A N 1
ATOM 697 C CA . ALA A 1 88 ? -11.688 -2.855 -0.283 1.00 93.94 88 ALA A CA 1
ATOM 698 C C . ALA A 1 88 ? -11.670 -1.442 -0.891 1.00 93.94 88 ALA A C 1
ATOM 700 O O . ALA A 1 88 ? -11.614 -1.291 -2.110 1.00 93.94 88 ALA A O 1
ATOM 701 N N . LEU A 1 89 ? -11.641 -0.404 -0.048 1.00 95.25 89 LEU A N 1
ATOM 702 C CA . LEU A 1 89 ? -11.662 0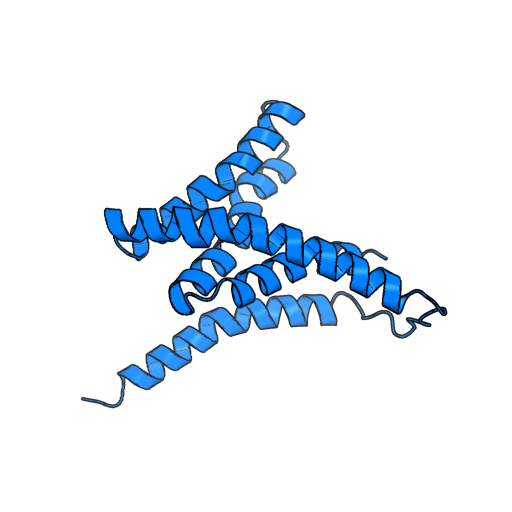.989 -0.497 1.00 95.25 89 LEU A CA 1
ATOM 703 C C . LEU A 1 89 ? -10.380 1.401 -1.223 1.00 95.25 89 LEU A C 1
ATOM 705 O O . LEU A 1 89 ? -10.459 2.100 -2.227 1.00 95.25 89 LEU A O 1
ATOM 709 N N . SER A 1 90 ? -9.211 0.957 -0.760 1.00 92.81 90 SER A N 1
ATOM 710 C CA . SER A 1 90 ? -7.942 1.240 -1.447 1.00 92.81 90 SER A CA 1
ATOM 711 C C . SER A 1 90 ? -7.792 0.486 -2.772 1.00 92.81 90 SER A C 1
ATOM 713 O O . SER A 1 90 ? -7.030 0.924 -3.628 1.00 92.81 90 SER A O 1
ATOM 715 N N . SER A 1 91 ? -8.565 -0.584 -2.988 1.00 90.62 91 SER A N 1
ATOM 716 C CA . SER A 1 91 ? -8.624 -1.313 -4.265 1.00 90.62 91 SER A CA 1
ATOM 717 C C . SER A 1 91 ? -9.577 -0.686 -5.290 1.00 90.62 91 SER A C 1
ATOM 719 O O . SER A 1 91 ? -9.410 -0.889 -6.493 1.00 90.62 91 SER A O 1
ATOM 721 N N . LEU A 1 92 ? -10.552 0.118 -4.849 1.00 92.81 92 LEU A N 1
ATOM 722 C CA . LEU A 1 92 ? -11.530 0.754 -5.741 1.00 92.81 92 LEU A CA 1
ATOM 723 C C . LEU A 1 92 ? -10.907 1.666 -6.807 1.00 92.81 92 LEU A C 1
ATOM 725 O O . LEU A 1 92 ? -11.336 1.563 -7.955 1.00 92.81 92 LEU A O 1
ATOM 729 N N . PRO A 1 93 ? -9.917 2.532 -6.509 1.00 90.62 93 PRO A N 1
ATOM 730 C CA . PRO A 1 93 ? -9.292 3.358 -7.535 1.00 90.62 93 PRO A CA 1
ATOM 731 C C . PRO A 1 93 ? -8.720 2.534 -8.687 1.00 90.62 93 PRO A C 1
ATOM 733 O O . PRO A 1 93 ? -8.902 2.921 -9.835 1.00 90.62 93 PRO A O 1
ATOM 736 N N . PHE A 1 94 ? -8.097 1.387 -8.393 1.00 85.69 94 PHE A N 1
ATOM 737 C CA . PHE A 1 94 ? -7.535 0.496 -9.410 1.00 85.69 94 PHE A CA 1
ATOM 738 C C . PHE A 1 94 ? -8.618 -0.174 -10.264 1.00 85.69 94 PHE A C 1
ATOM 740 O O . PHE A 1 94 ? -8.484 -0.289 -11.485 1.00 85.69 94 PHE A O 1
ATOM 747 N N . PHE A 1 95 ? -9.728 -0.573 -9.637 1.00 87.56 95 PHE A N 1
ATOM 748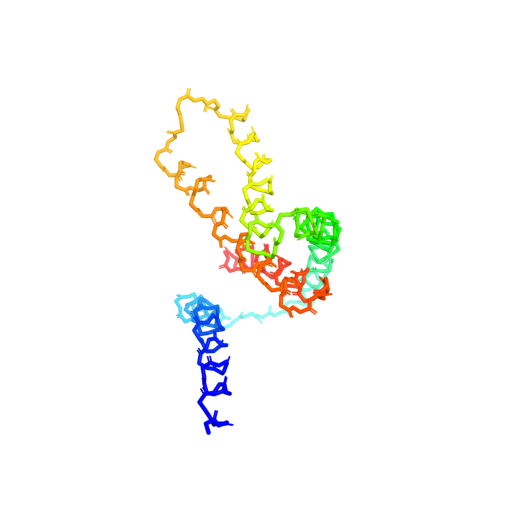 C CA . PHE A 1 95 ? -10.899 -1.054 -10.364 1.00 87.56 95 PHE A CA 1
ATOM 749 C C . PHE A 1 95 ? -11.465 0.030 -11.291 1.00 87.56 95 PHE A C 1
ATOM 751 O O . PHE A 1 95 ? -11.692 -0.224 -12.473 1.00 87.56 95 PHE A O 1
ATOM 758 N N . LEU A 1 96 ? -11.654 1.248 -10.775 1.00 90.25 96 LEU A N 1
ATOM 759 C CA . LEU A 1 96 ? -12.225 2.364 -11.526 1.00 90.25 96 LEU A CA 1
ATOM 760 C C . LEU A 1 96 ? -11.332 2.776 -12.696 1.00 90.25 96 LEU A C 1
ATOM 762 O O . LEU A 1 96 ? -11.831 2.941 -13.805 1.00 90.25 96 LEU A O 1
ATOM 766 N N . THR A 1 97 ? -10.019 2.898 -12.495 1.00 87.00 97 THR A N 1
ATOM 767 C CA . THR A 1 97 ? -9.093 3.204 -13.594 1.00 87.00 97 THR A CA 1
ATOM 768 C C . THR A 1 97 ? -9.096 2.106 -14.649 1.00 87.00 97 THR A C 1
ATOM 770 O O . THR A 1 97 ? -9.140 2.417 -15.838 1.00 87.00 97 THR A O 1
ATOM 773 N N . SER A 1 98 ? -9.132 0.834 -14.246 1.00 82.69 98 SER A N 1
ATOM 774 C CA . SER A 1 98 ? -9.230 -0.290 -15.185 1.00 82.69 98 SER A CA 1
ATOM 775 C C . SER A 1 98 ? -10.534 -0.262 -15.986 1.00 82.69 98 SER A C 1
ATOM 777 O O . SER A 1 98 ? -10.504 -0.460 -17.202 1.00 82.69 98 SER A O 1
ATOM 779 N N . TYR A 1 99 ? -11.652 0.046 -15.322 1.00 86.81 99 TYR A N 1
ATOM 780 C CA . TYR A 1 99 ? -12.970 0.204 -15.936 1.00 86.81 99 TYR A CA 1
ATOM 781 C C . TYR A 1 99 ? -12.995 1.343 -16.957 1.00 86.81 99 TYR A C 1
ATOM 783 O O . TYR A 1 99 ? -13.401 1.132 -18.096 1.00 86.81 99 TYR A O 1
ATOM 791 N N . PHE A 1 100 ? -12.523 2.535 -16.588 1.00 88.56 100 PHE A N 1
ATOM 792 C CA . PHE A 1 100 ? -12.538 3.686 -17.493 1.00 88.56 100 PHE A CA 1
ATOM 793 C C . PHE A 1 100 ? -11.547 3.549 -18.652 1.00 88.56 100 PHE A C 1
ATOM 795 O O . PHE A 1 100 ? -11.815 4.065 -19.733 1.00 88.56 100 PHE A O 1
ATOM 802 N N . ALA A 1 101 ? -10.427 2.852 -18.452 1.00 84.19 101 ALA A N 1
ATOM 803 C CA . ALA A 1 101 ? -9.427 2.668 -19.499 1.00 84.19 101 ALA A CA 1
ATOM 804 C C . ALA A 1 101 ? -9.818 1.604 -20.537 1.00 84.19 101 ALA A C 1
ATOM 806 O O . ALA A 1 101 ? -9.435 1.728 -21.697 1.00 84.19 101 ALA A O 1
ATOM 807 N N . HIS A 1 102 ? -10.553 0.559 -20.142 1.00 83.25 102 HIS A N 1
ATOM 808 C CA . HIS A 1 102 ? -10.769 -0.611 -21.007 1.00 83.25 102 HIS A CA 1
ATOM 809 C C . HIS A 1 102 ? -12.232 -1.016 -21.186 1.00 83.25 102 HIS A C 1
ATOM 811 O O . HIS A 1 102 ? -12.522 -1.853 -22.037 1.00 83.25 102 HIS A O 1
ATOM 817 N N . GLY A 1 103 ? -13.154 -0.423 -20.427 1.00 81.81 103 GLY A N 1
ATOM 818 C CA . GLY A 1 103 ? -14.563 -0.800 -20.431 1.00 81.81 103 GLY A CA 1
ATOM 819 C C . GLY A 1 103 ? -14.809 -2.207 -19.881 1.00 81.81 103 GLY A C 1
ATOM 820 O O . GLY A 1 103 ? -13.896 -2.914 -19.455 1.00 81.81 103 GLY A O 1
ATOM 821 N N . LEU A 1 104 ? -16.080 -2.609 -19.879 1.00 81.44 104 LEU A N 1
ATOM 822 C CA . LEU A 1 104 ? -16.488 -3.989 -19.616 1.00 81.44 104 LEU A CA 1
ATOM 823 C C . LEU A 1 104 ? -16.905 -4.673 -20.925 1.00 81.44 104 LEU A C 1
ATOM 825 O O . LEU A 1 104 ? -17.475 -4.008 -21.792 1.00 81.44 104 LEU A O 1
ATOM 829 N N . PRO A 1 105 ? -16.703 -5.998 -21.044 1.00 81.38 105 PRO A N 1
ATOM 830 C CA . PRO A 1 105 ? -16.118 -6.898 -20.042 1.00 81.38 105 PRO A CA 1
ATOM 831 C C . PRO A 1 105 ? -14.581 -6.843 -19.994 1.00 81.38 105 PRO A C 1
ATOM 833 O O . PRO A 1 105 ? -13.924 -6.579 -20.997 1.00 81.38 105 PRO A O 1
ATOM 836 N N . PHE A 1 106 ? -14.002 -7.141 -18.828 1.00 78.50 106 PHE A N 1
ATOM 837 C CA . PHE A 1 106 ? -12.556 -7.348 -18.706 1.00 78.50 106 PHE A CA 1
ATOM 838 C C . PHE A 1 106 ? -12.134 -8.685 -19.321 1.00 78.50 106 PHE A C 1
ATOM 840 O O . PHE A 1 106 ? -12.890 -9.659 -19.283 1.00 78.50 106 PHE A O 1
ATOM 847 N N . SER A 1 107 ? -10.907 -8.741 -19.848 1.00 79.56 107 SER A N 1
ATOM 848 C CA . SER A 1 107 ? -10.279 -10.022 -20.172 1.00 79.56 107 SER A CA 1
ATOM 849 C C . SER A 1 107 ? -10.045 -10.835 -18.887 1.00 79.56 107 SER A C 1
ATOM 851 O O . SER A 1 107 ? -9.901 -10.236 -17.813 1.00 79.56 107 SER A O 1
ATOM 853 N N . PRO A 1 108 ? -9.977 -12.177 -18.959 1.00 78.12 108 PRO A N 1
ATOM 854 C CA . PRO A 1 108 ? -9.758 -13.024 -17.785 1.00 78.12 108 PRO A CA 1
ATOM 855 C C . PRO A 1 108 ? -8.522 -12.628 -16.964 1.00 78.12 108 PRO A C 1
ATOM 857 O O . PRO A 1 108 ? -8.561 -12.641 -15.733 1.00 78.12 108 PRO A O 1
ATOM 860 N N . GLU A 1 109 ? -7.444 -12.217 -17.634 1.00 77.19 109 GLU A N 1
ATOM 861 C CA . GLU A 1 109 ? -6.195 -11.787 -17.001 1.00 77.19 109 GLU A CA 1
ATOM 862 C C . GLU A 1 109 ? -6.415 -10.519 -16.175 1.00 77.19 109 GLU A C 1
ATOM 864 O O . GLU A 1 109 ? -6.022 -10.448 -15.011 1.00 77.19 109 GLU A O 1
ATOM 869 N N . ARG A 1 110 ? -7.116 -9.536 -16.748 1.00 75.94 110 ARG A N 1
ATOM 870 C CA . ARG A 1 110 ? -7.410 -8.273 -16.071 1.00 75.94 110 ARG A CA 1
ATOM 871 C C . ARG A 1 110 ? -8.413 -8.445 -14.935 1.00 75.94 110 ARG A C 1
ATOM 873 O O . ARG A 1 110 ? -8.303 -7.768 -13.917 1.00 75.94 110 ARG A O 1
ATOM 880 N N . THR A 1 111 ? -9.354 -9.377 -15.060 1.00 75.56 111 THR A N 1
ATOM 881 C CA . THR A 1 111 ? -10.233 -9.752 -13.947 1.00 75.56 111 THR A CA 1
ATOM 882 C C . THR A 1 111 ? -9.419 -10.287 -12.769 1.00 75.56 111 THR A C 1
ATOM 884 O O . THR A 1 111 ? -9.637 -9.854 -11.637 1.00 75.56 111 THR A O 1
ATOM 887 N N . MET A 1 112 ? -8.449 -11.173 -13.017 1.00 76.19 112 MET A N 1
ATOM 888 C CA . MET A 1 112 ? -7.561 -11.676 -11.962 1.00 76.19 112 MET A CA 1
ATOM 889 C C . MET A 1 112 ? -6.715 -10.557 -11.345 1.00 76.19 112 MET A C 1
ATOM 891 O O . MET A 1 112 ? -6.587 -10.471 -10.124 1.00 76.19 112 MET A O 1
ATOM 895 N N . GLU A 1 113 ? -6.187 -9.658 -12.173 1.00 73.00 113 GLU A N 1
ATOM 896 C CA . GLU A 1 113 ? -5.396 -8.510 -11.727 1.00 73.00 113 GLU A CA 1
ATOM 897 C C . GLU A 1 113 ? -6.177 -7.585 -10.785 1.00 73.00 113 GLU A C 1
ATOM 899 O O . GLU A 1 113 ? -5.727 -7.295 -9.675 1.00 73.00 113 GLU A O 1
ATOM 904 N N . VAL A 1 114 ? -7.377 -7.178 -11.199 1.00 76.56 114 VAL A N 1
ATOM 905 C CA . VAL A 1 114 ? -8.187 -6.183 -10.489 1.00 76.56 114 VAL A CA 1
ATOM 906 C C . VAL A 1 114 ? -8.837 -6.748 -9.229 1.00 76.56 114 VAL A C 1
ATOM 908 O O . VAL A 1 114 ? -8.860 -6.071 -8.203 1.00 76.56 114 VAL A O 1
ATOM 911 N N . PHE A 1 115 ? -9.371 -7.971 -9.284 1.00 80.62 115 PHE A N 1
ATOM 912 C CA . PHE A 1 115 ? -10.157 -8.527 -8.177 1.00 80.62 115 PHE A CA 1
ATOM 913 C C . PHE A 1 115 ? -9.351 -9.384 -7.204 1.00 80.62 115 PHE A C 1
ATOM 915 O O . PHE A 1 115 ? -9.780 -9.548 -6.064 1.00 80.62 115 PHE A O 1
ATOM 922 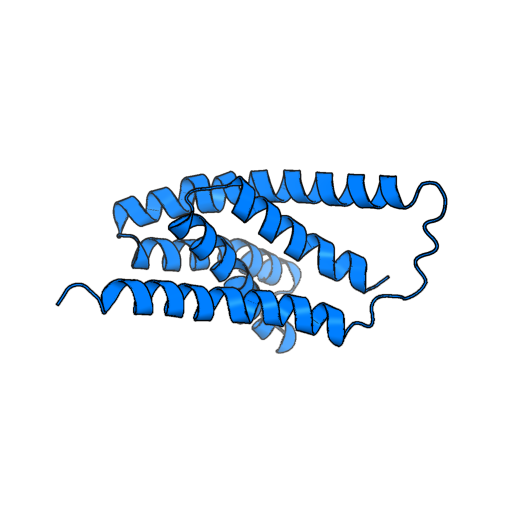N N . PHE A 1 116 ? -8.203 -9.921 -7.622 1.00 77.94 116 PHE A N 1
ATOM 923 C CA . PHE A 1 116 ? -7.409 -10.815 -6.780 1.00 77.94 116 PHE A CA 1
ATOM 924 C C . PHE A 1 116 ? -6.026 -10.253 -6.496 1.00 77.94 116 PHE A C 1
ATOM 926 O O . PHE A 1 116 ? -5.692 -10.056 -5.330 1.00 77.94 116 PHE A O 1
ATOM 933 N N . PHE A 1 117 ? -5.227 -9.960 -7.523 1.00 77.94 117 PHE A N 1
ATOM 934 C CA . PHE A 1 117 ? -3.832 -9.586 -7.297 1.00 77.94 117 PHE A CA 1
ATOM 935 C C . PHE A 1 117 ? -3.691 -8.231 -6.606 1.00 77.94 117 PHE A C 1
ATOM 937 O O . PHE A 1 117 ? -2.943 -8.137 -5.634 1.00 77.94 117 PHE A O 1
ATOM 944 N N . TYR A 1 118 ? -4.433 -7.205 -7.030 1.00 79.94 118 TYR A N 1
ATOM 945 C CA . TYR A 1 118 ? -4.336 -5.888 -6.399 1.00 79.94 118 TYR A CA 1
ATOM 946 C C . TYR A 1 118 ? -4.793 -5.892 -4.924 1.00 79.94 118 TYR A C 1
ATOM 948 O O . TYR A 1 118 ? -4.026 -5.467 -4.059 1.00 79.94 118 TYR A O 1
ATOM 956 N N . PRO A 1 119 ? -5.965 -6.446 -4.556 1.00 82.00 119 PRO A N 1
ATOM 957 C CA . PRO A 1 119 ? -6.337 -6.549 -3.143 1.00 82.00 119 PRO A CA 1
ATOM 958 C C . PRO A 1 119 ? -5.341 -7.381 -2.321 1.00 82.00 119 PRO A C 1
ATOM 960 O O . PRO A 1 119 ? -5.064 -7.064 -1.160 1.00 82.00 119 PRO A O 1
ATOM 963 N N . LEU A 1 120 ? -4.762 -8.424 -2.926 1.00 82.62 120 LEU A N 1
ATOM 964 C CA . LEU A 1 120 ? -3.784 -9.286 -2.269 1.00 82.62 120 LEU A CA 1
ATOM 965 C C . LEU A 1 120 ? -2.449 -8.574 -2.002 1.00 82.62 120 LEU A C 1
ATOM 967 O O . LEU A 1 120 ? -1.820 -8.870 -0.989 1.00 82.62 120 LEU A O 1
ATOM 971 N N . THR A 1 121 ? -2.025 -7.618 -2.837 1.00 83.38 121 THR A N 1
ATOM 972 C CA . THR A 1 121 ? -0.825 -6.795 -2.573 1.00 83.38 121 THR A CA 1
ATOM 973 C C . THR A 1 121 ? -1.080 -5.707 -1.529 1.00 83.38 121 THR A C 1
ATOM 975 O O . THR A 1 121 ? -0.189 -5.364 -0.751 1.00 83.38 121 THR A O 1
ATOM 978 N N . VAL A 1 122 ? -2.312 -5.204 -1.443 1.00 89.31 122 VAL A N 1
ATOM 979 C CA . VAL A 1 122 ? -2.749 -4.208 -0.451 1.00 89.31 122 VAL A CA 1
ATOM 980 C C . VAL A 1 122 ? -2.859 -4.805 0.957 1.00 89.31 122 VAL A C 1
ATOM 982 O O . VAL A 1 122 ? -2.563 -4.118 1.941 1.00 89.31 122 VAL A O 1
ATOM 985 N N . LEU A 1 123 ? -3.254 -6.076 1.070 1.00 91.12 123 LEU A N 1
ATOM 986 C CA . LEU A 1 123 ? -3.429 -6.794 2.336 1.00 91.12 123 LEU A CA 1
ATOM 987 C C . LEU A 1 123 ? -2.185 -6.774 3.247 1.00 91.12 123 LEU A C 1
ATOM 989 O O . LEU A 1 123 ? -2.326 -6.359 4.402 1.00 91.12 123 LEU A O 1
ATOM 993 N N . PRO A 1 124 ? -0.973 -7.170 2.804 1.00 91.12 124 PRO A N 1
ATOM 994 C CA . PRO A 1 124 ? 0.211 -7.142 3.658 1.00 91.12 124 PRO A CA 1
ATOM 995 C C . PRO A 1 124 ? 0.569 -5.724 4.116 1.00 91.12 124 PRO A C 1
ATOM 997 O O . PRO A 1 124 ? 1.031 -5.565 5.244 1.00 91.12 124 PRO A O 1
ATOM 1000 N N . LEU A 1 125 ? 0.299 -4.690 3.309 1.00 92.50 125 LEU A N 1
ATOM 1001 C CA . LEU A 1 125 ? 0.504 -3.289 3.699 1.00 92.50 125 LEU A CA 1
ATOM 1002 C C . LEU A 1 125 ? -0.452 -2.879 4.827 1.00 92.50 125 LEU A C 1
ATOM 1004 O O . LEU A 1 125 ? -0.020 -2.342 5.849 1.00 92.50 125 LEU A O 1
ATOM 1008 N N . ALA A 1 126 ? -1.744 -3.187 4.672 1.00 93.56 126 ALA A N 1
ATOM 1009 C CA . ALA A 1 126 ? -2.767 -2.897 5.677 1.00 93.56 126 ALA A CA 1
ATOM 1010 C C . ALA A 1 126 ? -2.513 -3.657 6.991 1.00 93.56 126 ALA A C 1
ATOM 1012 O O . ALA A 1 126 ? -2.608 -3.084 8.081 1.00 93.56 126 ALA A O 1
ATOM 1013 N N . TYR A 1 127 ? -2.122 -4.930 6.897 1.00 93.06 127 TYR A N 1
ATOM 1014 C CA . TYR A 1 127 ? -1.774 -5.749 8.056 1.00 93.06 127 TYR A CA 1
ATOM 1015 C C . TYR A 1 127 ? -0.507 -5.247 8.762 1.00 93.06 127 TYR A C 1
ATOM 1017 O O . TYR A 1 127 ? -0.482 -5.119 9.990 1.00 93.06 127 TYR A O 1
ATOM 1025 N N . LEU A 1 128 ? 0.543 -4.920 8.001 1.00 90.88 128 LEU A N 1
ATOM 1026 C CA . LEU A 1 128 ? 1.785 -4.383 8.552 1.00 90.88 128 LEU A CA 1
ATOM 1027 C C . LEU A 1 128 ? 1.535 -3.056 9.274 1.00 90.88 128 LEU A C 1
ATOM 1029 O O . LEU A 1 128 ? 2.067 -2.854 10.371 1.00 90.88 128 LEU A O 1
ATOM 1033 N N . TYR A 1 129 ? 0.693 -2.184 8.710 1.00 93.06 129 TYR A N 1
ATOM 1034 C CA . TYR A 1 129 ? 0.296 -0.946 9.373 1.00 93.06 129 TYR A CA 1
ATOM 1035 C C . TYR A 1 129 ? -0.463 -1.215 10.671 1.00 93.06 129 TYR A C 1
ATOM 1037 O O . TYR A 1 129 ? -0.096 -0.675 11.713 1.00 93.06 129 TYR A O 1
ATOM 1045 N N . GLN A 1 130 ? -1.467 -2.094 10.639 1.00 92.69 130 GLN A N 1
ATOM 1046 C CA . GLN A 1 130 ? -2.268 -2.429 11.816 1.00 92.69 130 GLN A CA 1
ATOM 1047 C C . GLN A 1 130 ? -1.401 -2.933 12.976 1.00 92.69 130 GLN A C 1
ATOM 1049 O O . GLN A 1 130 ? -1.618 -2.565 14.130 1.00 92.69 130 GLN A O 1
ATOM 1054 N N . ARG A 1 131 ? -0.393 -3.760 12.673 1.00 90.06 131 ARG A N 1
ATOM 1055 C CA . ARG A 1 131 ? 0.487 -4.355 13.686 1.00 90.06 131 ARG A CA 1
ATOM 1056 C C . ARG A 1 131 ? 1.578 -3.426 14.192 1.00 90.06 131 ARG A C 1
ATOM 1058 O O . ARG A 1 131 ? 1.921 -3.506 15.368 1.00 90.06 131 ARG A O 1
ATOM 1065 N N . SER A 1 132 ? 2.161 -2.608 13.322 1.00 88.38 132 SER A N 1
ATOM 1066 C CA . SER A 1 132 ? 3.326 -1.789 13.678 1.00 88.38 132 SER A CA 1
ATOM 1067 C C . SER A 1 132 ? 2.983 -0.343 14.018 1.00 88.38 132 SER A C 1
ATOM 1069 O O . SER A 1 132 ? 3.774 0.317 14.684 1.00 88.38 132 SER A O 1
ATOM 1071 N N . ARG A 1 133 ? 1.844 0.162 13.525 1.00 91.00 133 ARG A N 1
ATOM 1072 C CA . ARG A 1 133 ? 1.478 1.589 13.503 1.00 91.00 133 ARG A CA 1
ATOM 1073 C C . ARG A 1 133 ? 2.584 2.490 12.946 1.00 91.00 133 ARG A C 1
ATOM 1075 O O . ARG A 1 133 ? 2.632 3.678 13.245 1.00 91.00 133 ARG A O 1
ATOM 1082 N N . ASN A 1 134 ? 3.459 1.929 12.110 1.00 85.44 134 ASN A N 1
ATOM 1083 C CA . ASN A 1 134 ? 4.617 2.611 11.561 1.00 85.44 134 ASN A CA 1
ATOM 1084 C C . ASN A 1 134 ? 4.465 2.766 10.045 1.00 85.44 134 ASN A C 1
ATOM 1086 O O . ASN A 1 134 ? 4.582 1.797 9.294 1.00 85.44 134 ASN A O 1
ATOM 1090 N N . LEU A 1 135 ? 4.233 4.003 9.601 1.00 90.75 135 LEU A N 1
ATOM 1091 C CA . LEU A 1 135 ? 4.090 4.329 8.181 1.00 90.75 135 LEU A CA 1
ATOM 1092 C C . LEU A 1 135 ? 5.380 4.126 7.385 1.00 90.75 135 LEU A C 1
ATOM 1094 O O . LEU A 1 135 ? 5.295 3.779 6.213 1.00 90.75 135 LEU A O 1
ATOM 1098 N N . LEU A 1 136 ? 6.559 4.282 7.994 1.00 82.88 136 LEU A N 1
ATOM 1099 C CA . LEU A 1 136 ? 7.833 4.105 7.289 1.00 82.88 136 LEU A CA 1
ATOM 1100 C C . LEU A 1 136 ? 8.021 2.657 6.837 1.00 82.88 136 LEU A C 1
ATOM 1102 O O . LEU A 1 136 ? 8.405 2.422 5.697 1.00 82.88 136 LEU A O 1
ATOM 1106 N N . ASN A 1 137 ? 7.692 1.686 7.694 1.00 81.81 137 ASN A N 1
ATOM 1107 C CA . ASN A 1 137 ? 7.801 0.263 7.353 1.00 81.81 137 ASN A CA 1
ATOM 1108 C C . ASN A 1 137 ? 6.858 -0.119 6.206 1.00 81.81 137 ASN A C 1
ATOM 1110 O O . ASN A 1 137 ? 7.216 -0.905 5.331 1.00 81.81 137 ASN A O 1
ATOM 1114 N N . VAL A 1 138 ? 5.653 0.448 6.215 1.00 90.50 138 VAL A N 1
ATOM 1115 C CA . VAL A 1 138 ? 4.629 0.190 5.199 1.00 90.50 138 VAL A CA 1
ATOM 1116 C C . VAL A 1 138 ? 5.010 0.856 3.881 1.00 90.50 138 VAL A C 1
ATOM 1118 O O . VAL A 1 138 ? 4.970 0.207 2.841 1.00 90.50 138 VAL A O 1
ATOM 1121 N N . ALA A 1 139 ? 5.463 2.110 3.927 1.00 91.25 139 ALA A N 1
ATOM 1122 C CA . ALA A 1 139 ? 5.965 2.833 2.766 1.00 91.25 139 ALA A CA 1
ATOM 1123 C C . ALA A 1 139 ? 7.186 2.143 2.146 1.00 91.25 139 ALA A C 1
ATOM 1125 O O . ALA A 1 139 ? 7.274 2.047 0.928 1.00 91.25 139 ALA A O 1
ATOM 1126 N N . LEU A 1 140 ? 8.095 1.610 2.968 1.00 87.06 140 LEU A N 1
ATOM 1127 C CA . LEU A 1 140 ? 9.262 0.869 2.498 1.00 87.06 140 LEU A CA 1
ATOM 1128 C C . LEU A 1 140 ? 8.857 -0.432 1.798 1.00 87.06 140 LEU A C 1
ATOM 1130 O O . LEU A 1 140 ? 9.355 -0.713 0.712 1.00 87.06 140 LEU A O 1
ATOM 1134 N N . LEU A 1 141 ? 7.919 -1.194 2.372 1.00 89.62 141 LEU A N 1
ATOM 1135 C CA . LEU A 1 141 ? 7.391 -2.396 1.725 1.00 89.62 141 LEU A CA 1
ATOM 1136 C C . LEU A 1 141 ? 6.671 -2.058 0.411 1.00 89.62 141 LEU A C 1
ATOM 1138 O O . LEU A 1 141 ? 6.906 -2.717 -0.596 1.00 89.62 141 LEU A O 1
ATOM 1142 N N . HIS A 1 142 ? 5.842 -1.015 0.390 1.00 92.12 142 HIS A N 1
ATOM 1143 C CA . HIS A 1 142 ? 5.149 -0.580 -0.822 1.00 92.12 142 HIS A CA 1
ATOM 1144 C C . HIS A 1 142 ? 6.147 -0.118 -1.900 1.00 92.12 142 HIS A C 1
ATOM 1146 O O . HIS A 1 142 ? 6.068 -0.564 -3.042 1.00 92.12 142 HIS A O 1
ATOM 1152 N N . ALA A 1 143 ? 7.151 0.682 -1.540 1.00 89.19 143 ALA A N 1
ATOM 1153 C CA . ALA A 1 143 ? 8.207 1.096 -2.459 1.00 89.19 143 ALA A CA 1
ATOM 1154 C C . ALA A 1 143 ? 8.972 -0.102 -3.038 1.00 89.19 143 ALA A C 1
ATOM 1156 O O . ALA A 1 143 ? 9.233 -0.135 -4.238 1.00 89.19 143 ALA A O 1
ATOM 1157 N N . LEU A 1 144 ? 9.281 -1.111 -2.215 1.00 86.81 144 LEU A N 1
ATOM 1158 C CA . LEU A 1 144 ? 9.911 -2.352 -2.672 1.00 86.81 144 LEU A CA 1
ATOM 1159 C C . LEU A 1 144 ? 9.027 -3.120 -3.660 1.00 86.81 144 LEU A C 1
ATOM 1161 O O . LEU A 1 144 ? 9.538 -3.587 -4.674 1.00 86.81 144 LEU A O 1
ATOM 1165 N N . LEU A 1 145 ? 7.719 -3.219 -3.401 1.00 87.69 145 LEU A N 1
ATOM 1166 C CA . LEU A 1 145 ? 6.771 -3.878 -4.308 1.00 87.69 145 LEU A CA 1
ATOM 1167 C C . LEU A 1 145 ? 6.678 -3.173 -5.669 1.00 87.69 145 LEU A C 1
ATOM 1169 O O . LEU A 1 145 ? 6.535 -3.848 -6.683 1.00 87.69 145 LEU A O 1
ATOM 1173 N N . LEU A 1 146 ? 6.791 -1.841 -5.702 1.00 85.94 146 LEU A N 1
ATOM 1174 C CA . LEU A 1 146 ? 6.823 -1.067 -6.950 1.00 85.94 146 LEU A CA 1
ATOM 1175 C C . LEU A 1 146 ? 8.175 -1.170 -7.667 1.00 85.94 146 LEU A C 1
ATOM 1177 O O . LEU A 1 146 ? 8.230 -1.214 -8.893 1.00 85.94 146 LEU A O 1
ATOM 1181 N N . PHE A 1 147 ? 9.269 -1.190 -6.906 1.00 81.88 147 PHE A N 1
ATOM 1182 C CA . PHE A 1 147 ? 10.624 -1.161 -7.445 1.00 81.88 147 PHE A CA 1
ATOM 1183 C C . PHE A 1 147 ? 11.064 -2.517 -8.019 1.00 81.88 147 PHE A C 1
ATOM 1185 O O . PHE A 1 147 ? 11.662 -2.564 -9.092 1.00 81.88 147 PHE A O 1
ATOM 1192 N N . LEU A 1 148 ? 10.751 -3.623 -7.335 1.00 78.06 148 LEU A N 1
ATOM 1193 C CA . LEU A 1 148 ? 11.241 -4.965 -7.676 1.00 78.06 148 LEU A CA 1
ATOM 1194 C C . LEU A 1 148 ? 10.883 -5.428 -9.100 1.00 78.06 148 LEU A C 1
ATOM 1196 O O . LEU A 1 148 ? 11.797 -5.855 -9.802 1.00 78.06 148 LEU A O 1
ATOM 1200 N N . PRO A 1 149 ? 9.625 -5.333 -9.577 1.00 70.44 149 PRO A N 1
ATOM 1201 C CA . PRO A 1 149 ? 9.286 -5.751 -10.939 1.00 70.44 149 PRO A CA 1
ATOM 1202 C C . PRO A 1 149 ? 10.052 -4.952 -11.997 1.00 70.44 149 PRO A C 1
ATOM 1204 O O . PRO A 1 149 ? 10.535 -5.518 -12.972 1.00 70.44 149 PRO A O 1
ATOM 1207 N N . GLY A 1 150 ? 10.210 -3.643 -11.773 1.00 65.00 150 GLY A N 1
ATOM 1208 C CA . GLY A 1 150 ? 10.975 -2.770 -12.659 1.00 65.00 150 GLY A CA 1
ATOM 1209 C C . GLY A 1 150 ? 12.473 -3.061 -12.645 1.00 65.00 150 GLY A C 1
ATOM 1210 O O . GLY A 1 150 ? 13.130 -2.838 -13.649 1.00 65.00 150 GLY A O 1
ATOM 1211 N N . PHE A 1 151 ? 13.018 -3.575 -11.544 1.00 66.31 151 PHE A N 1
ATOM 1212 C CA . PHE A 1 151 ? 14.433 -3.931 -11.446 1.00 66.31 151 PHE A CA 1
ATOM 1213 C C . PHE A 1 151 ? 14.747 -5.322 -12.011 1.00 66.31 151 PHE A C 1
ATOM 1215 O O . PHE A 1 151 ? 15.839 -5.538 -12.514 1.00 66.31 151 PHE A O 1
ATOM 1222 N N . LEU A 1 152 ? 13.808 -6.267 -11.916 1.00 62.91 152 LEU A N 1
ATOM 1223 C CA . LEU A 1 152 ? 14.014 -7.669 -12.299 1.00 62.91 152 LEU A CA 1
ATOM 1224 C C . LEU A 1 152 ? 13.746 -7.962 -13.784 1.00 62.91 152 LEU A C 1
ATOM 1226 O O . LEU A 1 152 ? 14.135 -9.020 -14.273 1.00 62.91 152 LEU A O 1
ATOM 1230 N N . LEU A 1 153 ? 13.036 -7.070 -14.480 1.00 54.16 153 LEU A N 1
ATOM 1231 C CA . LEU A 1 153 ? 12.752 -7.178 -15.917 1.00 54.16 153 LEU A CA 1
ATOM 1232 C C . LEU A 1 153 ? 13.840 -6.536 -16.805 1.00 54.16 153 LEU A C 1
ATOM 1234 O O . LEU A 1 153 ? 13.730 -6.614 -18.029 1.00 54.16 153 LEU A O 1
ATOM 1238 N N . PHE A 1 154 ? 14.864 -5.926 -16.201 1.00 43.28 154 PHE A N 1
ATOM 1239 C CA . PHE A 1 154 ? 16.081 -5.421 -16.848 1.00 43.28 154 PHE A CA 1
ATOM 1240 C C . PHE A 1 154 ? 17.292 -6.268 -16.440 1.00 43.28 154 PHE A C 1
ATOM 1242 O O . PHE A 1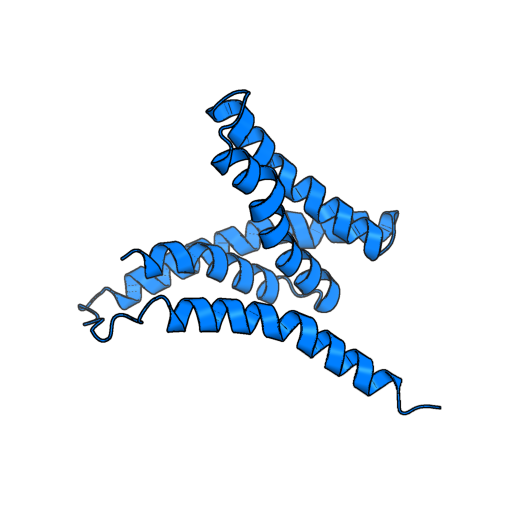 154 ? 18.233 -6.355 -17.260 1.00 43.28 154 PHE A O 1
#

Radius of gyration: 18.29 Å; chains: 1; bounding box: 46×32×53 Å